Protein AF-A0A5S9MK81-F1 (afdb_monomer)

Structure (mmCIF, N/CA/C/O backbone):
data_AF-A0A5S9MK81-F1
#
_entry.id   AF-A0A5S9MK81-F1
#
loop_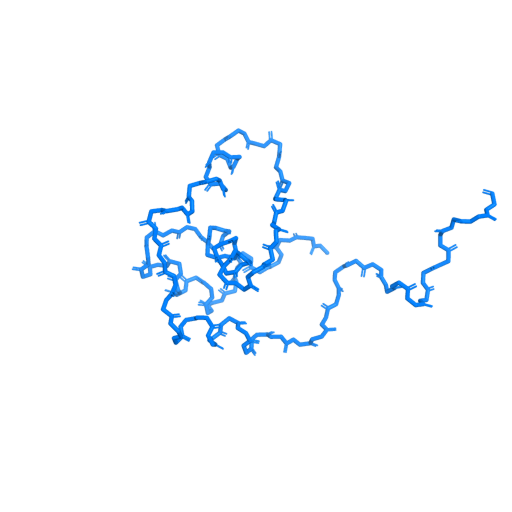
_atom_site.group_PDB
_atom_site.id
_atom_site.type_symbol
_atom_site.label_atom_id
_atom_site.label_alt_id
_atom_site.label_comp_id
_atom_site.label_asym_id
_atom_site.label_entity_id
_atom_site.label_seq_id
_atom_site.pdbx_PDB_ins_code
_atom_site.Cartn_x
_atom_site.Cartn_y
_atom_site.Cartn_z
_atom_site.occupancy
_atom_site.B_iso_or_equiv
_atom_site.auth_seq_id
_atom_site.auth_comp_id
_atom_site.auth_asym_id
_atom_site.auth_atom_id
_atom_site.pdbx_PDB_model_num
ATOM 1 N N . MET A 1 1 ? 8.771 5.845 -13.995 1.00 59.28 1 MET A N 1
ATOM 2 C CA . MET A 1 1 ? 8.510 6.657 -12.784 1.00 59.28 1 MET A CA 1
ATOM 3 C C . MET A 1 1 ? 7.881 5.756 -11.735 1.00 59.28 1 MET A C 1
ATOM 5 O O . MET A 1 1 ? 6.950 5.036 -12.073 1.00 59.28 1 MET A O 1
ATOM 9 N N . GLN A 1 2 ? 8.439 5.732 -10.527 1.00 78.12 2 GLN A N 1
ATOM 10 C CA . GLN A 1 2 ? 7.943 4.939 -9.395 1.00 78.12 2 GLN A CA 1
ATOM 11 C C . GLN A 1 2 ? 6.745 5.655 -8.743 1.00 78.12 2 GLN A C 1
ATOM 13 O O . GLN A 1 2 ? 6.671 6.878 -8.813 1.00 78.12 2 GLN A O 1
ATOM 18 N N . GLY A 1 3 ? 5.807 4.912 -8.145 1.00 78.75 3 GLY A N 1
ATOM 19 C CA . GLY A 1 3 ? 4.635 5.488 -7.459 1.00 78.75 3 GLY A CA 1
ATOM 20 C C . GLY A 1 3 ? 3.427 5.830 -8.344 1.00 78.75 3 GLY A C 1
ATOM 21 O O . GLY A 1 3 ? 2.485 6.439 -7.857 1.00 78.75 3 GLY A O 1
ATOM 22 N N . LYS A 1 4 ? 3.405 5.418 -9.620 1.00 82.94 4 LYS A N 1
ATOM 23 C CA . LYS A 1 4 ? 2.285 5.697 -10.547 1.00 82.94 4 LYS A CA 1
ATOM 24 C C . LYS A 1 4 ? 0.924 5.177 -10.070 1.00 82.94 4 LYS A C 1
ATOM 26 O O . LYS A 1 4 ? -0.099 5.757 -10.403 1.00 82.94 4 LYS A O 1
ATOM 31 N N . LEU A 1 5 ? 0.916 4.084 -9.309 1.00 89.25 5 LEU A N 1
ATOM 32 C CA . LEU A 1 5 ? -0.316 3.443 -8.849 1.00 89.25 5 LEU A CA 1
ATOM 33 C C . LEU A 1 5 ? -1.022 4.211 -7.726 1.00 89.25 5 LEU A C 1
ATOM 35 O O . LEU A 1 5 ? -2.180 3.922 -7.450 1.00 89.25 5 LEU A O 1
ATOM 39 N N . LEU A 1 6 ? -0.376 5.214 -7.116 1.00 87.81 6 LEU A N 1
ATOM 40 C CA . LEU A 1 6 ? -0.996 6.026 -6.062 1.00 87.81 6 LEU A CA 1
ATOM 41 C C . LEU A 1 6 ? -2.244 6.777 -6.547 1.00 87.81 6 LEU A C 1
ATOM 43 O O . LEU A 1 6 ? -3.102 7.121 -5.738 1.00 87.81 6 LEU A O 1
ATOM 47 N N . ASP A 1 7 ? -2.355 6.990 -7.859 1.00 90.75 7 ASP A N 1
ATOM 48 C CA . ASP A 1 7 ? -3.474 7.690 -8.472 1.00 90.75 7 ASP A CA 1
ATOM 49 C C . ASP A 1 7 ? -4.539 6.789 -9.108 1.00 90.75 7 ASP A C 1
ATOM 51 O O . ASP A 1 7 ? -5.520 7.321 -9.621 1.00 90.75 7 ASP A O 1
ATOM 55 N N . HIS A 1 8 ? -4.388 5.463 -9.049 1.00 95.00 8 HIS A N 1
ATOM 56 C CA . HIS A 1 8 ? -5.279 4.515 -9.721 1.00 95.00 8 HIS A CA 1
ATOM 57 C C . HIS A 1 8 ? -6.666 4.445 -9.060 1.00 95.00 8 HIS A C 1
ATOM 59 O O . HIS A 1 8 ? -6.767 4.170 -7.863 1.00 95.00 8 HIS A O 1
ATOM 65 N N . ASP A 1 9 ? -7.735 4.606 -9.844 1.00 96.62 9 ASP A N 1
ATOM 66 C CA . ASP A 1 9 ? -9.112 4.736 -9.335 1.00 96.62 9 ASP A CA 1
ATOM 67 C C . ASP A 1 9 ? -9.555 3.535 -8.490 1.00 96.62 9 ASP A C 1
ATOM 69 O O . ASP A 1 9 ? -9.987 3.707 -7.355 1.00 96.62 9 ASP A O 1
ATOM 73 N N . VAL A 1 10 ? -9.328 2.306 -8.973 1.00 97.00 10 VAL A N 1
ATOM 74 C CA . VAL A 1 10 ? -9.646 1.080 -8.206 1.00 97.00 10 VAL A CA 1
ATOM 75 C C . VAL A 1 10 ? -8.969 1.075 -6.831 1.00 97.00 10 VAL A C 1
ATOM 77 O O . VAL A 1 10 ? -9.582 0.685 -5.839 1.00 97.00 10 VAL A O 1
ATOM 80 N N . LEU A 1 11 ? -7.715 1.528 -6.747 1.00 98.06 11 LEU A N 1
ATOM 81 C CA . LEU A 1 11 ? -6.983 1.557 -5.485 1.00 98.06 11 LEU A CA 1
ATOM 82 C C . LEU A 1 11 ? -7.464 2.690 -4.577 1.00 98.06 11 LEU A C 1
ATOM 84 O O . LEU A 1 11 ? -7.522 2.495 -3.366 1.00 98.06 11 LEU A O 1
ATOM 88 N N . LYS A 1 12 ? -7.839 3.846 -5.139 1.00 98.12 12 LYS A N 1
ATOM 89 C CA . LYS A 1 12 ? -8.453 4.954 -4.392 1.00 98.12 12 LYS A CA 1
ATOM 90 C C . LYS A 1 12 ? -9.787 4.541 -3.778 1.00 98.12 12 LYS A C 1
ATOM 92 O O . LYS A 1 12 ? -10.008 4.808 -2.599 1.00 98.12 12 LYS A O 1
ATOM 97 N N . ASP A 1 13 ? -10.625 3.836 -4.533 1.00 98.06 13 ASP A N 1
ATOM 98 C CA . ASP A 1 13 ? -11.915 3.335 -4.053 1.00 98.06 13 ASP A CA 1
ATOM 99 C C . ASP A 1 13 ? -11.741 2.337 -2.905 1.00 98.06 13 ASP A C 1
ATOM 101 O O . ASP A 1 13 ? -12.422 2.432 -1.882 1.00 98.06 13 ASP A O 1
ATOM 105 N N . ILE A 1 14 ? -10.800 1.396 -3.040 1.00 98.38 14 ILE A N 1
ATOM 106 C CA . ILE A 1 14 ? -10.462 0.455 -1.964 1.00 98.38 14 ILE A CA 1
ATOM 107 C C . ILE A 1 14 ? -9.948 1.229 -0.743 1.00 98.38 14 ILE A C 1
ATOM 109 O O . ILE A 1 14 ? -10.451 1.042 0.363 1.00 98.38 14 ILE A O 1
ATOM 113 N N . ALA A 1 15 ? -8.990 2.136 -0.936 1.00 98.19 15 ALA A N 1
ATOM 114 C CA . ALA A 1 15 ? -8.382 2.925 0.132 1.00 98.19 15 ALA A CA 1
ATOM 115 C C . ALA A 1 15 ? -9.416 3.743 0.924 1.00 98.19 15 ALA A C 1
ATOM 117 O O . ALA A 1 15 ? -9.389 3.743 2.158 1.00 98.19 15 ALA A O 1
ATOM 118 N N . ALA A 1 16 ? -10.381 4.355 0.231 1.00 98.06 16 ALA A N 1
ATOM 119 C CA . ALA A 1 16 ? -11.473 5.100 0.847 1.00 98.06 16 ALA A CA 1
ATOM 120 C C . ALA A 1 16 ? -12.342 4.224 1.765 1.00 98.06 16 ALA A C 1
ATOM 122 O O . ALA A 1 16 ? -12.690 4.659 2.862 1.00 98.06 16 ALA A O 1
ATOM 123 N N . ARG A 1 17 ? -12.649 2.976 1.376 1.00 97.69 17 ARG A N 1
ATOM 124 C CA . ARG A 1 17 ? -13.460 2.064 2.209 1.00 97.69 17 ARG A CA 1
ATOM 125 C C . ARG A 1 17 ? -12.793 1.690 3.529 1.00 97.69 17 ARG A C 1
ATOM 127 O O . ARG A 1 17 ? -13.491 1.479 4.516 1.00 97.69 17 ARG A O 1
ATOM 134 N N . TYR A 1 18 ? -11.465 1.617 3.547 1.00 98.06 18 TYR A N 1
ATOM 135 C CA . TYR A 1 18 ? -10.689 1.299 4.748 1.00 98.06 18 TYR A CA 1
ATOM 136 C C . TYR A 1 18 ? -10.221 2.541 5.513 1.00 98.06 18 TYR A C 1
ATOM 138 O O . TYR A 1 18 ? -9.600 2.402 6.563 1.00 98.06 18 TYR A O 1
ATOM 146 N N . ASN A 1 19 ? -10.510 3.749 5.012 1.00 97.88 19 ASN A N 1
ATOM 147 C CA . ASN A 1 19 ? -9.960 5.006 5.524 1.00 97.88 19 ASN A CA 1
ATOM 148 C C . ASN A 1 19 ? -8.420 4.973 5.626 1.00 97.88 19 ASN A C 1
ATOM 150 O O . ASN A 1 19 ? -7.822 5.376 6.625 1.00 97.88 19 ASN A O 1
ATOM 154 N N . LYS A 1 20 ? -7.776 4.445 4.582 1.00 98.19 20 LYS A N 1
ATOM 155 C CA . LYS A 1 20 ? -6.317 4.331 4.466 1.00 98.19 20 LYS A CA 1
ATOM 156 C C . LYS A 1 20 ? -5.837 5.035 3.201 1.00 98.19 20 LYS A C 1
ATOM 158 O O . LYS A 1 20 ? -6.625 5.421 2.344 1.00 98.19 20 LYS A O 1
ATOM 163 N N . SER A 1 21 ? -4.529 5.230 3.079 1.00 97.94 21 SER A N 1
ATOM 164 C CA . SER A 1 21 ? -3.919 5.696 1.829 1.00 97.94 21 SER A CA 1
ATOM 165 C C . SER A 1 21 ? -3.778 4.557 0.814 1.00 97.94 21 SER A C 1
ATOM 167 O O . SER A 1 21 ? -3.690 3.385 1.179 1.00 97.94 21 SER A O 1
ATOM 169 N N . VAL A 1 22 ? -3.661 4.900 -0.473 1.00 98.12 22 VAL A N 1
ATOM 170 C CA . VAL A 1 22 ? -3.366 3.917 -1.532 1.00 98.12 22 VAL A CA 1
ATOM 171 C C . VAL A 1 22 ? -2.049 3.177 -1.266 1.00 98.12 22 VAL A C 1
ATOM 173 O O . VAL A 1 22 ? -1.957 1.976 -1.502 1.00 98.12 22 VAL A O 1
ATOM 176 N N . ALA A 1 23 ? -1.042 3.865 -0.717 1.00 97.62 23 ALA A N 1
ATOM 177 C CA . ALA A 1 23 ? 0.220 3.237 -0.334 1.00 97.62 23 ALA A CA 1
ATOM 178 C C . ALA A 1 23 ? 0.014 2.152 0.736 1.00 97.62 23 ALA A C 1
ATOM 180 O O . ALA A 1 23 ? 0.518 1.046 0.579 1.00 97.62 23 ALA A O 1
ATOM 181 N N . GLN A 1 24 ? -0.775 2.432 1.778 1.00 98.56 24 GLN A N 1
ATOM 182 C CA . GLN A 1 24 ? -1.104 1.444 2.812 1.00 98.56 24 GLN A CA 1
ATOM 183 C C . GLN A 1 24 ? -1.865 0.242 2.240 1.00 98.56 24 GLN A C 1
ATOM 185 O O . GLN A 1 24 ? -1.578 -0.886 2.626 1.00 98.56 24 GLN A O 1
ATOM 190 N N . VAL A 1 25 ? -2.787 0.459 1.293 1.00 98.56 25 VAL A N 1
ATOM 191 C CA . VAL A 1 25 ? -3.498 -0.634 0.602 1.00 98.56 25 VAL A CA 1
ATOM 192 C C . VAL A 1 25 ? -2.534 -1.525 -0.180 1.00 98.56 25 VAL A C 1
ATOM 194 O O . VAL A 1 25 ? -2.597 -2.741 -0.033 1.00 98.56 25 VAL A O 1
ATOM 197 N N . ILE A 1 26 ? -1.617 -0.944 -0.960 1.00 98.12 26 ILE A N 1
ATOM 198 C CA . ILE A 1 26 ? -0.615 -1.713 -1.719 1.00 98.12 26 ILE A CA 1
ATOM 199 C C . ILE A 1 26 ? 0.280 -2.520 -0.770 1.00 98.12 26 ILE A C 1
ATOM 201 O O . ILE A 1 26 ? 0.480 -3.712 -0.975 1.00 98.12 26 ILE A O 1
ATOM 205 N N . LEU A 1 27 ? 0.773 -1.901 0.306 1.00 98.38 27 LEU A N 1
ATOM 206 C CA . LEU A 1 27 ? 1.634 -2.590 1.271 1.00 98.38 27 LEU A CA 1
ATOM 207 C C . LEU A 1 27 ? 0.889 -3.695 2.023 1.00 98.38 27 LEU A C 1
ATOM 209 O O . LEU A 1 27 ? 1.456 -4.750 2.302 1.00 98.38 27 LEU A O 1
ATOM 213 N N . ARG A 1 28 ? -0.395 -3.484 2.328 1.00 98.56 28 ARG A N 1
ATOM 214 C CA . ARG A 1 28 ? -1.231 -4.522 2.928 1.00 98.56 28 ARG A CA 1
ATOM 215 C C . ARG A 1 28 ? -1.466 -5.685 1.965 1.00 98.56 28 ARG A C 1
ATOM 217 O O . ARG A 1 28 ? -1.443 -6.835 2.401 1.00 98.56 28 ARG A O 1
ATOM 224 N N . TRP A 1 29 ? -1.657 -5.390 0.681 1.00 98.56 29 TRP A N 1
ATOM 225 C CA . TRP A 1 29 ? -1.774 -6.396 -0.371 1.00 98.56 29 TRP A CA 1
ATOM 226 C C . TRP A 1 29 ? -0.492 -7.231 -0.503 1.00 98.56 29 TRP A C 1
ATOM 228 O O . TRP A 1 29 ? -0.595 -8.455 -0.502 1.00 98.56 29 TRP A O 1
ATOM 238 N N . ASP A 1 30 ? 0.699 -6.613 -0.502 1.00 98.44 30 ASP A N 1
ATOM 239 C CA . ASP A 1 30 ? 1.981 -7.343 -0.521 1.00 9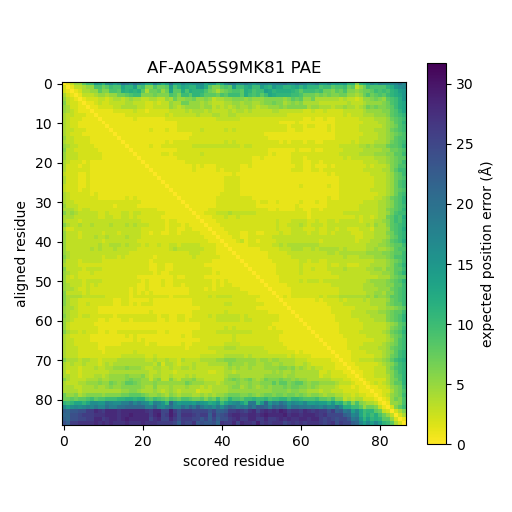8.44 30 ASP A CA 1
ATOM 240 C C . ASP A 1 30 ? 2.040 -8.374 0.622 1.00 98.44 30 ASP A C 1
ATOM 242 O O . ASP A 1 30 ? 2.292 -9.562 0.403 1.00 98.44 30 ASP A O 1
ATOM 246 N N . LEU A 1 31 ? 1.736 -7.928 1.848 1.00 98.12 31 LEU A N 1
ATOM 247 C CA . LEU A 1 31 ? 1.780 -8.773 3.042 1.00 98.12 31 LEU A CA 1
ATOM 248 C C . LEU A 1 31 ? 0.761 -9.917 2.996 1.00 98.12 31 LEU A C 1
ATOM 250 O O . LEU A 1 31 ? 1.107 -11.053 3.323 1.00 98.12 31 LEU A O 1
ATOM 254 N N . GLN A 1 32 ? -0.483 -9.648 2.587 1.00 98.56 32 GLN A N 1
ATOM 255 C CA . GLN A 1 32 ? -1.519 -10.683 2.469 1.00 98.56 32 GLN A CA 1
ATOM 256 C C . GLN A 1 32 ? -1.246 -11.674 1.331 1.00 98.56 32 GLN A C 1
ATOM 258 O O . GLN A 1 32 ? -1.675 -12.823 1.416 1.00 98.56 32 GLN A O 1
ATOM 263 N N . SER A 1 33 ? -0.485 -11.261 0.317 1.00 98.25 33 SER A N 1
ATOM 264 C CA . SER A 1 33 ? 0.027 -12.126 -0.752 1.00 98.25 33 SER A CA 1
ATOM 265 C C . SER A 1 33 ? 1.253 -12.950 -0.329 1.00 98.25 33 SER A C 1
ATOM 267 O O . SER A 1 33 ? 1.794 -13.710 -1.131 1.00 98.25 33 SER A O 1
ATOM 269 N N . GLY A 1 34 ? 1.707 -12.825 0.925 1.00 97.94 34 GLY A N 1
ATOM 270 C CA . GLY A 1 34 ? 2.870 -13.543 1.450 1.00 97.94 34 GLY A CA 1
ATOM 271 C C . GLY A 1 34 ? 4.213 -12.978 0.978 1.00 97.94 34 GLY A C 1
ATOM 272 O O . GLY A 1 34 ? 5.231 -13.665 1.071 1.00 97.94 34 GLY A O 1
ATOM 273 N N . VAL A 1 35 ? 4.234 -11.741 0.475 1.00 98.00 35 VAL A N 1
ATOM 274 C CA . VAL A 1 35 ? 5.437 -11.071 -0.027 1.00 98.00 35 VAL A CA 1
ATOM 275 C C . VAL A 1 35 ? 5.959 -10.094 1.025 1.00 98.00 35 VAL A C 1
ATOM 277 O O . VAL A 1 35 ? 5.262 -9.183 1.467 1.00 98.00 35 VAL A O 1
ATOM 280 N N . VAL A 1 36 ? 7.223 -10.260 1.426 1.00 97.31 36 VAL A N 1
ATOM 281 C CA . VAL A 1 36 ? 7.898 -9.290 2.300 1.00 97.31 36 VAL A CA 1
ATOM 282 C C . VAL A 1 36 ? 8.116 -7.988 1.525 1.00 97.31 36 VAL A C 1
ATOM 284 O O . VAL A 1 36 ? 8.779 -7.986 0.489 1.00 97.31 36 VAL A O 1
ATOM 287 N N . THR A 1 37 ? 7.585 -6.879 2.043 1.00 97.00 37 THR A N 1
ATOM 288 C CA . THR A 1 37 ? 7.657 -5.557 1.401 1.00 97.00 37 THR A CA 1
ATOM 289 C C . THR A 1 37 ? 8.686 -4.637 2.069 1.00 97.00 37 THR A C 1
ATOM 291 O O . THR A 1 37 ? 8.899 -4.695 3.281 1.00 97.00 37 THR A O 1
ATOM 294 N N . ILE A 1 38 ? 9.348 -3.787 1.276 1.00 96.50 38 ILE A N 1
ATOM 295 C CA . ILE A 1 38 ? 10.418 -2.864 1.708 1.00 96.50 38 ILE A CA 1
ATOM 296 C C . ILE A 1 38 ? 10.183 -1.443 1.154 1.00 96.50 38 ILE A C 1
ATOM 298 O O . ILE A 1 38 ? 10.900 -0.988 0.255 1.00 96.50 38 ILE A O 1
ATOM 302 N N . PRO A 1 39 ? 9.164 -0.711 1.646 1.00 95.88 39 PRO A N 1
ATOM 303 C CA . PRO A 1 39 ? 8.826 0.606 1.118 1.00 95.88 39 PRO A CA 1
ATOM 304 C C . PRO A 1 39 ? 9.937 1.629 1.370 1.00 95.88 39 PRO A C 1
ATOM 306 O O . PRO A 1 39 ? 10.376 1.844 2.499 1.00 95.88 39 PRO A O 1
ATOM 309 N N . LYS A 1 40 ? 10.346 2.339 0.316 1.00 95.19 40 LYS A N 1
ATOM 310 C CA . LYS A 1 40 ? 11.304 3.445 0.415 1.00 95.19 40 LYS A CA 1
ATOM 311 C C . LYS A 1 40 ? 10.584 4.767 0.679 1.00 95.19 40 LYS A C 1
ATOM 313 O O . LYS A 1 40 ? 9.711 5.168 -0.086 1.00 95.19 40 LYS A O 1
ATOM 318 N N . SER A 1 41 ? 11.033 5.509 1.687 1.00 95.94 41 SER A N 1
ATOM 319 C CA . SER A 1 41 ? 10.679 6.917 1.893 1.00 95.94 41 SER A CA 1
ATOM 320 C C . SER A 1 41 ? 11.826 7.650 2.590 1.00 95.94 41 SER A C 1
ATOM 322 O O . SER A 1 41 ? 12.577 7.047 3.347 1.00 95.94 41 SER A O 1
ATOM 324 N N . ILE A 1 42 ? 11.953 8.951 2.326 1.00 97.06 42 ILE A N 1
ATOM 325 C CA . ILE A 1 42 ? 12.811 9.875 3.093 1.00 97.06 42 ILE A CA 1
ATOM 326 C C . ILE A 1 42 ? 11.991 10.808 3.997 1.00 97.06 42 ILE A C 1
ATOM 328 O O . ILE A 1 42 ? 12.550 11.561 4.782 1.00 97.06 42 ILE A O 1
ATOM 332 N N . ASN A 1 43 ? 10.663 10.794 3.853 1.00 97.69 43 ASN A N 1
ATOM 333 C CA . ASN A 1 43 ? 9.743 11.591 4.651 1.00 97.69 43 ASN A CA 1
ATOM 334 C C . ASN A 1 43 ? 9.285 10.755 5.855 1.00 97.69 43 ASN A C 1
ATOM 336 O O . ASN A 1 43 ? 8.749 9.660 5.669 1.00 97.69 43 ASN A O 1
ATOM 340 N N . GLU A 1 44 ? 9.499 11.281 7.062 1.00 98.00 44 GLU A N 1
ATOM 341 C CA . GLU A 1 44 ? 9.225 10.598 8.331 1.00 98.00 44 GLU A CA 1
ATOM 342 C C . GLU A 1 44 ? 7.748 10.224 8.507 1.00 98.00 44 GLU A C 1
ATOM 344 O O . GLU A 1 44 ? 7.441 9.101 8.904 1.00 98.00 44 GLU A O 1
ATOM 349 N N . GLU A 1 45 ? 6.831 11.131 8.171 1.00 97.50 45 GLU A N 1
ATOM 350 C CA . GLU A 1 45 ? 5.389 10.885 8.254 1.00 97.50 45 GLU A CA 1
ATOM 351 C C . GLU A 1 45 ? 4.988 9.707 7.360 1.00 97.50 45 GLU A C 1
ATOM 353 O O . GLU A 1 45 ? 4.306 8.789 7.810 1.00 97.50 45 GLU A O 1
ATOM 358 N N . ARG A 1 46 ? 5.512 9.658 6.130 1.00 96.69 46 ARG A N 1
ATOM 359 C CA . ARG A 1 46 ? 5.292 8.529 5.216 1.00 96.69 46 ARG A CA 1
ATOM 360 C C . ARG A 1 46 ? 5.929 7.236 5.710 1.00 96.69 46 ARG A C 1
ATOM 362 O O . ARG A 1 46 ? 5.359 6.177 5.495 1.00 96.69 46 ARG A O 1
ATOM 369 N N . ILE A 1 47 ? 7.094 7.291 6.362 1.00 98.06 47 ILE A N 1
ATOM 370 C CA . ILE A 1 47 ? 7.717 6.095 6.958 1.00 98.06 47 ILE A CA 1
ATOM 371 C C . ILE A 1 47 ? 6.788 5.507 8.024 1.00 98.06 47 ILE A C 1
ATOM 373 O O . ILE A 1 47 ? 6.520 4.308 8.000 1.00 98.06 47 ILE A O 1
ATOM 377 N N . LYS A 1 48 ? 6.250 6.353 8.912 1.00 97.94 48 LYS A N 1
ATOM 378 C CA . LYS A 1 48 ? 5.286 5.933 9.940 1.00 97.94 48 LYS A CA 1
ATOM 379 C C . LYS A 1 48 ? 3.996 5.405 9.311 1.00 97.94 48 LYS A C 1
ATOM 381 O O . LYS A 1 48 ? 3.551 4.321 9.669 1.00 97.94 48 LYS A O 1
ATOM 386 N N . GLN A 1 49 ? 3.443 6.119 8.331 1.00 97.06 49 GLN A N 1
ATOM 387 C CA . GLN A 1 49 ? 2.220 5.720 7.633 1.00 97.06 49 GLN A CA 1
ATOM 388 C C . GLN A 1 49 ? 2.374 4.384 6.889 1.00 97.06 49 GLN A C 1
ATOM 390 O O . GLN A 1 49 ? 1.471 3.556 6.931 1.00 97.06 49 GLN A O 1
ATOM 395 N N . ASN A 1 50 ? 3.518 4.141 6.244 1.00 97.75 50 ASN A N 1
ATOM 396 C CA . ASN A 1 50 ? 3.794 2.883 5.545 1.00 97.75 50 ASN A CA 1
ATOM 397 C C . ASN A 1 50 ? 3.849 1.677 6.499 1.00 97.75 50 ASN A C 1
ATOM 399 O O . ASN A 1 50 ? 3.586 0.558 6.069 1.00 97.75 50 ASN A O 1
ATOM 403 N N . ALA A 1 51 ? 4.194 1.890 7.772 1.00 97.19 51 ALA A N 1
ATOM 404 C CA . ALA A 1 51 ? 4.188 0.845 8.795 1.00 97.19 51 ALA A CA 1
ATOM 405 C C . ALA A 1 51 ? 2.806 0.651 9.452 1.00 97.19 51 ALA A C 1
ATOM 407 O O . ALA A 1 51 ? 2.552 -0.400 10.039 1.00 97.19 51 ALA A O 1
ATOM 408 N N . ASP A 1 52 ? 1.905 1.631 9.340 1.00 98.00 52 ASP A N 1
ATOM 409 C CA . ASP A 1 52 ? 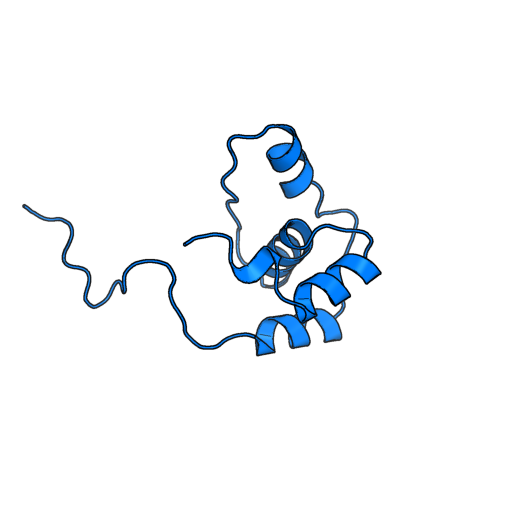0.543 1.593 9.883 1.00 98.00 52 ASP A CA 1
ATOM 410 C C . ASP A 1 52 ? -0.413 0.790 8.978 1.00 98.00 52 ASP A C 1
ATOM 412 O O . ASP A 1 52 ? -1.330 1.329 8.354 1.00 98.00 52 ASP A O 1
ATOM 416 N N . ILE A 1 53 ? -0.135 -0.510 8.840 1.00 98.38 53 ILE A N 1
ATOM 417 C CA . ILE A 1 53 ? -0.852 -1.435 7.940 1.00 98.38 53 ILE A CA 1
ATOM 418 C C . ILE A 1 53 ? -1.322 -2.726 8.624 1.00 98.38 53 ILE A C 1
ATOM 420 O O . ILE A 1 53 ? -1.697 -3.698 7.966 1.00 98.38 53 ILE A O 1
ATOM 424 N N . PHE A 1 54 ? -1.277 -2.770 9.954 1.00 98.12 54 PHE A N 1
ATOM 425 C CA . PHE A 1 54 ? -1.590 -3.973 10.73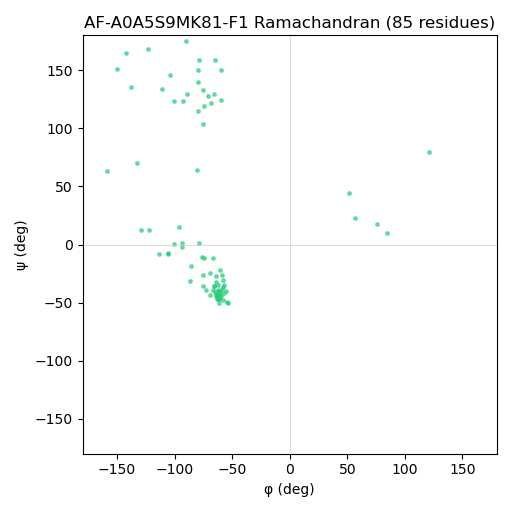5 1.00 98.12 54 PHE A CA 1
ATOM 426 C C . PHE A 1 54 ? -2.947 -3.913 11.442 1.00 98.12 54 PHE A C 1
ATOM 428 O O . PHE A 1 54 ? -3.387 -4.920 11.988 1.00 98.12 54 PHE A O 1
ATOM 435 N N . ASP A 1 55 ? -3.617 -2.763 11.410 1.00 97.69 55 ASP A N 1
ATOM 436 C CA . ASP A 1 55 ? -4.918 -2.509 12.036 1.00 97.69 55 ASP A CA 1
ATOM 437 C C . ASP A 1 55 ? -6.114 -2.738 11.091 1.00 97.69 55 ASP A C 1
ATOM 439 O O . ASP A 1 55 ? -7.262 -2.558 11.494 1.00 97.69 55 ASP A O 1
ATOM 443 N N . PHE A 1 56 ? -5.867 -3.156 9.845 1.00 98.50 56 PHE A N 1
ATOM 444 C CA . PHE A 1 56 ? -6.902 -3.498 8.872 1.00 98.50 56 PHE A CA 1
ATOM 445 C C . PHE A 1 56 ? -6.503 -4.702 8.013 1.00 98.50 56 PHE A C 1
AT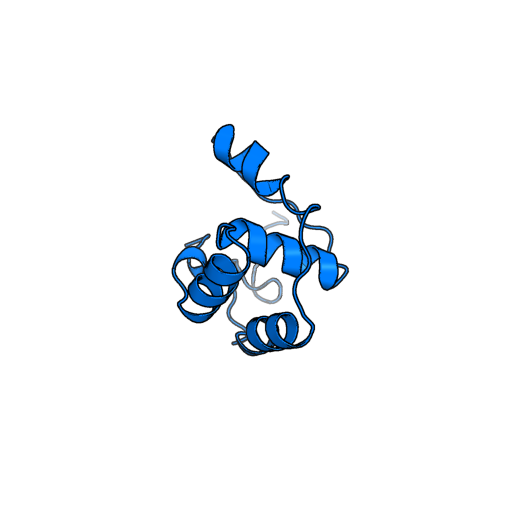OM 447 O O . PHE A 1 56 ? -5.335 -5.088 7.954 1.00 98.50 56 PHE A O 1
ATOM 454 N N . GLU A 1 57 ? -7.486 -5.288 7.329 1.00 98.56 57 GLU A N 1
ATOM 455 C CA . GLU A 1 57 ? -7.305 -6.412 6.412 1.00 98.56 57 GLU A CA 1
ATOM 456 C C . GLU A 1 57 ? -8.146 -6.209 5.146 1.00 98.56 57 GLU A C 1
ATOM 458 O O . GLU A 1 57 ? -9.316 -5.825 5.213 1.00 98.56 57 GLU A O 1
ATOM 463 N N . LEU A 1 58 ? -7.545 -6.475 3.986 1.00 98.69 58 LEU A N 1
ATOM 464 C CA . LEU A 1 58 ? -8.233 -6.468 2.703 1.00 98.69 58 LEU A CA 1
ATOM 465 C C . LEU A 1 58 ? -9.095 -7.722 2.572 1.00 98.69 58 LEU A C 1
ATOM 467 O O . LEU A 1 58 ? -8.640 -8.843 2.811 1.00 98.69 58 LEU A O 1
ATOM 471 N N . SER A 1 59 ? -10.343 -7.527 2.154 1.00 98.62 59 SER A N 1
ATOM 472 C CA . SER A 1 59 ? -11.252 -8.629 1.856 1.00 98.62 59 SER A CA 1
ATOM 473 C C . SER A 1 59 ? -10.749 -9.447 0.660 1.00 98.62 59 SER A C 1
ATOM 475 O O . SER A 1 59 ? -10.006 -8.949 -0.185 1.00 98.62 59 SER A O 1
ATOM 477 N N . LYS A 1 60 ? -11.202 -10.701 0.530 1.00 98.50 60 LYS A N 1
ATOM 478 C CA . LYS A 1 60 ? -10.873 -11.537 -0.642 1.00 98.50 60 LYS A CA 1
ATOM 479 C C . LYS A 1 60 ? -11.297 -10.896 -1.966 1.00 98.50 60 LYS A C 1
ATOM 481 O O . LYS A 1 60 ? -10.612 -11.063 -2.968 1.00 98.50 60 LYS A O 1
ATOM 486 N N . GLU A 1 61 ? -12.420 -10.179 -1.966 1.00 98.44 61 GLU A N 1
ATOM 487 C CA . GLU A 1 61 ? -12.901 -9.453 -3.143 1.00 98.44 61 GLU A C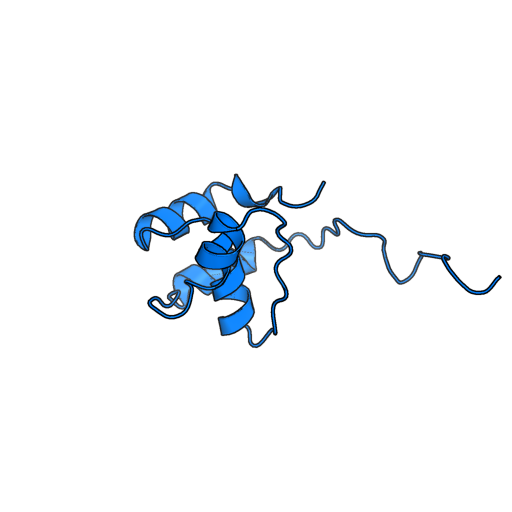A 1
ATOM 488 C C . GLU A 1 61 ? -11.930 -8.335 -3.536 1.00 98.44 61 GLU A C 1
ATOM 490 O O . GLU A 1 61 ? -11.608 -8.175 -4.712 1.00 98.44 61 GLU A O 1
ATOM 495 N N . ASP A 1 62 ? -11.421 -7.597 -2.551 1.00 98.56 62 ASP A N 1
ATOM 496 C CA . ASP A 1 62 ? -10.504 -6.486 -2.790 1.00 98.56 62 ASP A CA 1
ATOM 497 C C . ASP A 1 62 ? -9.120 -6.958 -3.202 1.00 98.56 62 ASP A C 1
ATOM 499 O O . ASP A 1 62 ? -8.551 -6.394 -4.132 1.00 98.56 62 ASP A O 1
ATOM 503 N N . MET A 1 63 ? -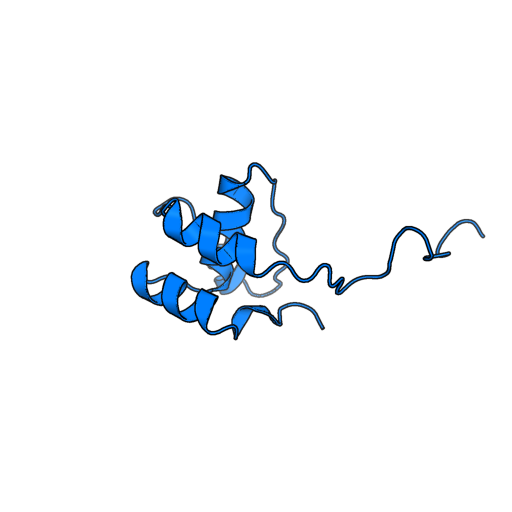8.629 -8.042 -2.597 1.00 98.56 63 MET A N 1
ATOM 504 C CA . MET A 1 63 ? -7.433 -8.735 -3.076 1.00 98.56 63 MET A CA 1
ATOM 505 C C . MET A 1 63 ? -7.589 -9.114 -4.555 1.00 98.56 63 MET A C 1
ATOM 507 O O . MET A 1 63 ? -6.759 -8.727 -5.371 1.00 98.56 63 MET A O 1
ATOM 511 N N . GLY A 1 64 ? -8.710 -9.743 -4.932 1.00 98.38 64 GLY A N 1
ATOM 512 C CA . GLY A 1 64 ? -8.975 -10.120 -6.324 1.00 98.38 64 GLY A CA 1
ATOM 513 C C . GLY A 1 64 ? -9.070 -8.930 -7.289 1.00 98.38 64 GLY A C 1
ATOM 514 O O . GLY A 1 64 ? -8.625 -9.027 -8.432 1.00 98.38 64 GLY A O 1
ATOM 515 N N . LYS A 1 65 ? -9.607 -7.786 -6.843 1.00 98.06 65 LYS A N 1
ATOM 516 C CA . LYS A 1 65 ? -9.631 -6.543 -7.634 1.00 98.06 65 LYS A CA 1
ATOM 517 C C . LYS A 1 65 ? -8.230 -5.994 -7.887 1.00 98.06 65 LYS A C 1
ATOM 519 O O . LYS A 1 65 ? -7.975 -5.523 -8.991 1.00 98.06 65 LYS A O 1
ATOM 524 N N . ILE A 1 66 ? -7.346 -6.043 -6.888 1.00 98.06 66 ILE A N 1
ATOM 525 C CA . ILE A 1 66 ? -5.954 -5.592 -7.022 1.00 98.06 66 ILE A CA 1
ATOM 526 C C . ILE A 1 66 ? -5.177 -6.551 -7.931 1.00 98.06 66 ILE A C 1
ATOM 528 O O . ILE A 1 66 ? -4.488 -6.093 -8.839 1.00 98.06 66 ILE A O 1
ATOM 532 N N . ASP A 1 67 ? -5.350 -7.864 -7.760 1.00 97.75 67 ASP A N 1
ATOM 533 C CA . ASP A 1 67 ? -4.692 -8.885 -8.586 1.00 97.75 67 ASP A CA 1
ATOM 534 C C . ASP A 1 67 ? -5.042 -8.734 -10.076 1.00 97.75 67 ASP A C 1
ATOM 536 O O . ASP A 1 67 ? -4.185 -8.878 -10.952 1.00 97.75 67 ASP A O 1
ATOM 540 N N . ALA A 1 68 ? -6.295 -8.376 -10.374 1.00 97.56 68 ALA A N 1
ATOM 541 C CA . ALA A 1 68 ? -6.774 -8.142 -11.734 1.00 97.56 68 ALA A CA 1
ATOM 542 C C . ALA A 1 68 ? -6.144 -6.914 -12.422 1.00 9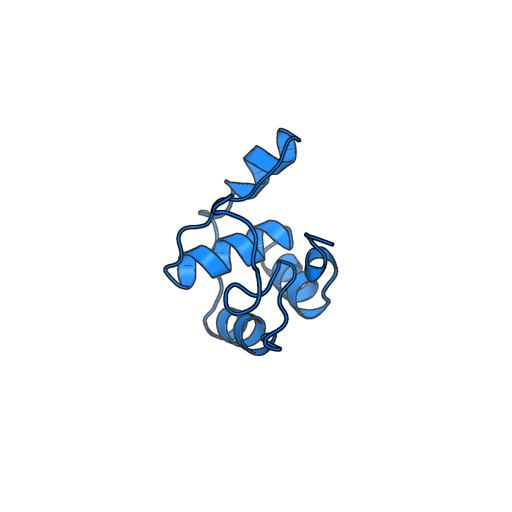7.56 68 ALA A C 1
ATOM 544 O O . ALA A 1 68 ? -6.303 -6.759 -13.633 1.00 97.56 68 ALA A O 1
ATOM 545 N N . LEU A 1 69 ? -5.422 -6.052 -11.692 1.00 95.94 69 LEU A N 1
ATOM 546 C CA . LEU A 1 69 ? -4.709 -4.906 -12.271 1.00 95.94 69 LEU A CA 1
ATOM 547 C C . LEU A 1 69 ? -3.412 -5.306 -12.987 1.00 95.94 69 LEU A C 1
ATOM 549 O O . LEU A 1 69 ? -2.815 -4.469 -13.666 1.00 95.94 69 LEU A O 1
ATOM 553 N N . ASN A 1 70 ? -2.949 -6.553 -12.841 1.00 95.69 70 ASN A N 1
ATOM 554 C CA . ASN A 1 70 ? -1.719 -6.993 -13.486 1.00 95.69 70 ASN A CA 1
ATOM 555 C C . ASN A 1 70 ? -1.802 -6.876 -15.018 1.00 95.69 70 ASN A C 1
ATOM 557 O O . ASN A 1 70 ? -2.642 -7.492 -15.671 1.00 95.69 70 ASN A O 1
ATOM 561 N N . ASN A 1 71 ? -0.847 -6.152 -15.594 1.00 94.38 71 ASN A N 1
ATOM 562 C CA . ASN A 1 71 ? -0.672 -5.965 -17.033 1.00 94.38 71 ASN A CA 1
ATOM 563 C C . ASN A 1 71 ? 0.721 -6.413 -17.522 1.00 94.38 71 ASN A C 1
ATOM 565 O O . ASN A 1 71 ? 1.103 -6.120 -18.653 1.00 94.38 71 ASN A O 1
ATOM 569 N N . ASN A 1 72 ? 1.482 -7.123 -16.678 1.00 93.62 72 ASN A N 1
ATOM 570 C CA . ASN A 1 72 ? 2.871 -7.525 -16.922 1.00 93.62 72 ASN A CA 1
ATOM 571 C C . ASN A 1 72 ? 3.829 -6.352 -17.227 1.00 93.62 72 ASN A C 1
ATOM 573 O O . ASN A 1 72 ? 4.890 -6.553 -17.823 1.00 93.62 72 ASN A O 1
ATOM 577 N N . GLU A 1 73 ? 3.497 -5.128 -16.807 1.00 92.06 73 GLU A N 1
ATOM 578 C CA . GLU A 1 73 ? 4.384 -3.977 -16.960 1.00 92.06 73 GLU A CA 1
ATOM 579 C C . GLU A 1 73 ? 5.469 -3.940 -15.880 1.00 92.06 73 GLU A C 1
ATOM 581 O O . GLU A 1 73 ? 5.236 -4.174 -14.692 1.00 92.06 73 GLU A O 1
ATOM 586 N N . ARG A 1 74 ? 6.686 -3.572 -16.291 1.00 89.75 74 ARG A N 1
ATOM 587 C CA . ARG A 1 74 ? 7.817 -3.342 -15.387 1.00 89.75 74 ARG A CA 1
ATOM 588 C C . ARG A 1 74 ? 8.162 -1.859 -15.360 1.00 89.75 74 ARG A C 1
ATOM 590 O O . ARG A 1 74 ? 8.281 -1.216 -16.398 1.00 89.75 74 ARG A O 1
ATOM 597 N N . VAL A 1 75 ? 8.365 -1.315 -14.162 1.00 91.19 75 VAL A N 1
ATOM 598 C CA . VAL A 1 75 ? 8.885 0.055 -13.989 1.00 91.19 75 VAL A CA 1
ATOM 599 C C . VAL A 1 75 ? 10.417 0.080 -13.993 1.00 91.19 75 VAL A C 1
ATOM 601 O O . VAL A 1 75 ? 11.007 1.077 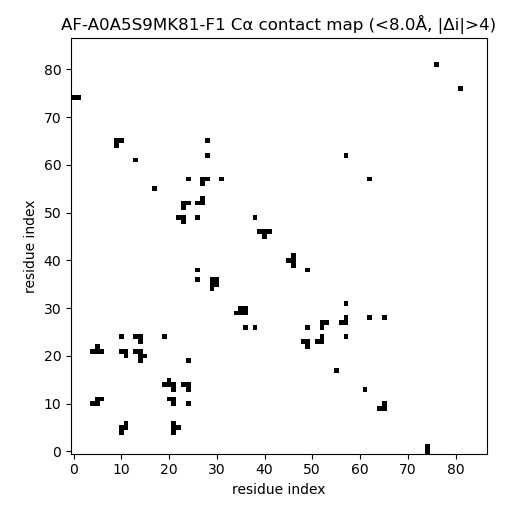-14.406 1.00 91.19 75 VAL A O 1
ATOM 604 N N . GLY A 1 76 ? 11.054 -0.990 -13.511 1.00 87.50 76 GLY A N 1
ATOM 605 C CA . GLY A 1 76 ? 12.500 -1.201 -13.599 1.00 87.50 76 GLY A CA 1
ATOM 606 C C . GLY A 1 76 ? 12.899 -1.946 -14.874 1.00 87.50 76 GLY A C 1
ATOM 607 O O . GLY A 1 76 ? 12.047 -2.401 -15.635 1.00 87.50 76 GLY A O 1
ATOM 608 N N . SER A 1 77 ? 14.204 -2.085 -15.089 1.00 90.00 77 SER A N 1
ATOM 609 C CA . SER A 1 77 ? 14.770 -2.831 -16.216 1.00 90.00 77 SER A CA 1
ATOM 610 C C . SER A 1 77 ? 14.342 -4.305 -16.219 1.00 90.00 77 SER A C 1
ATOM 612 O O . SER A 1 77 ? 14.128 -4.901 -15.162 1.00 90.00 77 SER A O 1
ATOM 614 N N . ASN A 1 78 ? 14.251 -4.909 -17.409 1.00 90.81 78 ASN A N 1
ATOM 615 C CA . ASN A 1 78 ? 14.009 -6.346 -17.542 1.00 90.81 78 ASN A CA 1
ATOM 616 C C . ASN A 1 78 ? 15.293 -7.124 -17.184 1.00 90.81 78 ASN A C 1
ATOM 618 O O . ASN A 1 78 ? 16.291 -6.939 -17.879 1.00 90.81 78 ASN A O 1
ATOM 622 N N . PRO A 1 79 ? 15.287 -7.999 -16.160 1.00 89.81 79 PRO A N 1
ATOM 623 C CA . PRO A 1 79 ? 16.472 -8.767 -15.771 1.00 89.81 79 PRO A CA 1
ATOM 624 C C . PRO A 1 79 ? 17.033 -9.659 -16.888 1.00 89.81 79 PRO A C 1
ATOM 626 O O . PRO A 1 79 ? 18.229 -9.915 -16.893 1.00 89.81 79 PRO A O 1
ATOM 629 N N . GLU A 1 80 ? 16.215 -10.101 -17.848 1.00 89.56 80 GLU A N 1
ATOM 630 C CA . GLU A 1 80 ? 16.668 -10.970 -18.947 1.00 89.56 80 GLU A CA 1
ATOM 631 C C . GLU A 1 80 ? 17.471 -10.225 -20.020 1.00 89.56 80 GLU A C 1
ATOM 633 O O . GLU A 1 80 ? 18.283 -10.824 -20.719 1.00 89.56 80 GLU A O 1
ATOM 638 N N . THR A 1 81 ? 17.243 -8.918 -20.172 1.00 88.94 81 THR A N 1
ATOM 639 C CA . THR A 1 81 ? 17.898 -8.092 -21.200 1.00 88.94 81 THR A CA 1
ATOM 640 C C . THR A 1 81 ? 18.837 -7.048 -20.606 1.00 88.94 81 THR A C 1
ATOM 642 O O . THR A 1 81 ? 19.510 -6.329 -21.341 1.00 88.94 81 THR A O 1
ATOM 645 N N . MET A 1 82 ? 18.838 -6.892 -19.282 1.00 82.56 82 MET A N 1
ATOM 646 C CA . MET A 1 82 ? 19.642 -5.897 -18.592 1.00 82.56 82 MET A CA 1
ATOM 647 C C . MET A 1 82 ? 21.085 -6.397 -18.464 1.00 82.56 82 MET A C 1
ATOM 649 O O . MET A 1 82 ? 21.355 -7.353 -17.749 1.00 82.56 82 MET A O 1
ATOM 653 N N . THR A 1 83 ? 22.021 -5.710 -19.117 1.00 75.50 83 THR A N 1
ATOM 654 C CA . THR A 1 83 ? 23.452 -6.064 -19.159 1.00 75.50 83 THR A CA 1
ATOM 655 C C . THR A 1 83 ? 24.326 -5.326 -18.138 1.00 75.50 83 THR A C 1
ATOM 657 O O . THR A 1 83 ? 25.548 -5.337 -18.257 1.00 75.50 83 THR A O 1
ATOM 660 N N . VAL A 1 84 ? 23.758 -4.677 -17.115 1.00 66.19 84 VAL A N 1
ATOM 661 C CA . VAL A 1 84 ? 24.589 -3.995 -16.103 1.00 66.19 84 VAL A CA 1
ATOM 662 C C . VAL A 1 84 ? 25.237 -4.993 -15.136 1.00 66.19 84 VAL A C 1
ATOM 664 O O . VAL A 1 84 ? 24.588 -5.456 -14.201 1.00 66.19 84 VAL A O 1
ATOM 667 N N . GLY A 1 85 ? 26.541 -5.234 -15.338 1.00 57.66 85 GLY A N 1
ATOM 668 C CA . GLY A 1 85 ? 27.504 -5.514 -14.266 1.00 57.66 85 GLY A CA 1
ATOM 669 C C . GLY A 1 85 ? 28.252 -6.849 -14.321 1.00 57.66 85 GLY A C 1
ATOM 670 O O . GLY A 1 85 ? 27.911 -7.728 -13.544 1.00 57.66 85 GLY A O 1
ATOM 671 N N . PHE A 1 86 ? 29.297 -6.945 -15.157 1.00 52.62 86 PHE A N 1
ATOM 672 C CA . PHE A 1 86 ? 30.616 -7.535 -14.834 1.00 52.62 86 PHE A CA 1
ATOM 673 C C . PHE A 1 86 ? 31.669 -6.989 -15.829 1.00 52.62 86 PHE A C 1
ATOM 675 O O . PHE A 1 86 ? 32.221 -7.738 -16.630 1.00 52.62 86 PHE A O 1
ATOM 682 N N . GLU A 1 87 ? 31.915 -5.678 -15.805 1.00 42.75 87 GLU A N 1
ATOM 683 C CA . GLU A 1 87 ? 33.214 -5.098 -16.194 1.00 42.75 87 GLU A CA 1
ATOM 684 C C . GLU A 1 87 ? 33.807 -4.403 -14.968 1.00 42.75 87 GLU A C 1
ATOM 686 O O . GLU A 1 87 ? 33.013 -3.776 -14.222 1.00 42.75 87 GLU A O 1
#

pLDDT: mean 93.1, std 10.62, range [42.75, 98.69]

InterPro domains:
  IPR018170 Aldo/keto reductase, conserved site [PS00063] (38-53)
  IPR020471 Aldo-keto reductase [PTHR43827] (4-80)
  IPR023210 NADP-dependent oxidoreductase domain [PF00248] (5-70)
  IPR036812 NAD(P)-dependent oxidoreductase domain superfamily [G3DSA:3.20.20.100] (1-85)
  IPR036812 NAD(P)-dependent oxidoreductase domain superfamily [SSF51430] (4-75)

Mean predicted aligned error: 4.29 Å

Sequence (87 aa):
MQGKLLDHDVLKDIAARYNKSVAQVILRWDLQSGVVTIPKSINEERIKQNADIFDFELSKEDMGKIDALNNNERVGSNPETMTVGFE

Radius of gyration: 14.89 Å; Cα contacts (8 Å, |Δi|>4): 59; chains: 1; bounding box: 47×25×33 Å

Organism: Bacillus safensis (NCBI:txid561879)

Solvent-accessible surface area (backbone atoms only — not comparable to full-atom values): 5754 Å² total; per-residue (Å²): 117,86,73,68,67,65,75,36,64,74,45,46,57,54,13,60,77,70,74,47,50,38,65,30,48,53,56,39,47,35,50,76,70,72,38,92,79,82,86,87,70,91,49,68,69,57,48,54,47,64,66,66,42,80,91,65,80,82,50,75,68,54,51,50,57,57,63,68,66,69,78,89,79,70,83,64,81,55,78,93,78,55,81,89,81,91,128

Foldseek 3Di:
DPPPCQPPPLLVVQCVVVVAGSLLVVLLLCVVVVHDDDDDDPDPVVVVRNVPNPVDHDDPVSNVSVVVPDPVDDPDDDPVPDPPDDD

Secondary structure (DSSP, 8-state):
-TTGGGG-HHHHHHHHHHT--HHHHHHHHHHHTT-------SSHHHHHHHH--SS----HHHHHHHHTT-----SS--TTT------

Nearest PDB structures (foldseek):
  1vbj-assembly2_B  TM=9.721E-01  e=5.241E-07  Trypanosoma brucei
  1vp5-assembly2_B  TM=9.620E-01  e=3.298E-06  Thermotoga maritima MSB8
  3wbx-assembly2_B  TM=9.863E-01  e=9.100E-06  Gluconobacter oxydans 621H
  4q3m-assembly3_E  TM=9.858E-01  e=1.512E-05  unidentified
  4q3m-assembly1_B  TM=9.755E-01  e=2.076E-05  unidentified